Protein AF-A0A917VTA0-F1 (afdb_monomer_lite)

Foldseek 3Di:
DDDDDDPPPPPPPPPPPPDPAPCVVPNQQPPPDPDDDDDPLQDDPVNCVVCRVVDDDDCCVVVVDDHGDNHDPSVVVRVVSVVVPDPPPPPDPDD

Structure (mmCIF, N/CA/C/O backbone):
data_AF-A0A917VTA0-F1
#
_entry.id   AF-A0A917VTA0-F1
#
loop_
_atom_site.group_PDB
_atom_site.id
_atom_site.type_symbol
_atom_site.label_atom_id
_atom_site.label_alt_id
_atom_site.label_comp_id
_atom_site.label_asym_id
_atom_site.label_entity_id
_atom_site.label_seq_id
_atom_site.pdbx_PDB_ins_code
_atom_site.Cartn_x
_atom_site.Cartn_y
_atom_site.Cartn_z
_atom_site.occupancy
_atom_site.B_iso_or_equiv
_atom_site.auth_seq_id
_atom_site.auth_comp_id
_atom_site.auth_asym_id
_atom_site.auth_atom_id
_atom_site.pdbx_PDB_model_num
ATOM 1 N N . MET A 1 1 ? 53.039 -9.025 18.454 1.00 50.47 1 MET A N 1
ATOM 2 C CA . MET A 1 1 ? 52.362 -8.202 17.431 1.00 50.47 1 MET A CA 1
ATOM 3 C C . MET A 1 1 ? 50.885 -8.566 17.443 1.00 50.47 1 MET A C 1
ATOM 5 O O . MET A 1 1 ? 50.580 -9.687 17.055 1.00 50.47 1 MET A O 1
ATOM 9 N N . PRO A 1 2 ? 49.992 -7.725 17.990 1.00 52.88 2 PRO A N 1
ATOM 10 C CA . PRO A 1 2 ? 48.576 -8.045 18.097 1.00 52.88 2 PRO A CA 1
ATOM 11 C C . PRO A 1 2 ? 47.817 -7.481 16.890 1.00 52.88 2 PRO A C 1
ATOM 13 O O . PRO A 1 2 ? 47.996 -6.320 16.535 1.00 52.88 2 PRO A O 1
ATOM 16 N N . GLN A 1 3 ? 46.938 -8.270 16.283 1.00 45.56 3 GLN A N 1
ATOM 17 C CA . GLN A 1 3 ? 45.787 -7.723 15.567 1.00 45.56 3 GLN A CA 1
ATOM 18 C C . GLN A 1 3 ? 44.556 -8.528 15.958 1.00 45.56 3 GLN A C 1
ATOM 20 O O . GLN A 1 3 ? 44.160 -9.490 15.309 1.00 45.56 3 GLN A O 1
ATOM 25 N N . SER A 1 4 ? 43.975 -8.134 17.082 1.00 52.75 4 SER A N 1
ATOM 26 C CA . SER A 1 4 ? 42.590 -8.432 17.408 1.00 52.75 4 SER A CA 1
ATOM 27 C C . SER A 1 4 ? 41.731 -7.537 16.517 1.00 52.75 4 SER A C 1
ATOM 29 O O . SER A 1 4 ? 41.721 -6.319 16.691 1.00 52.75 4 SER A O 1
ATOM 31 N N . PHE A 1 5 ? 41.038 -8.119 15.541 1.00 54.69 5 PHE A N 1
ATOM 32 C CA . PHE A 1 5 ? 40.040 -7.383 14.775 1.00 54.69 5 PHE A CA 1
ATOM 33 C C . PHE A 1 5 ? 38.727 -7.411 15.560 1.00 54.69 5 PHE A C 1
ATOM 35 O O . PHE A 1 5 ? 38.133 -8.469 15.762 1.00 54.69 5 PHE A O 1
ATOM 42 N N . VAL A 1 6 ? 38.301 -6.250 16.051 1.00 55.34 6 VAL A N 1
ATOM 43 C CA . VAL A 1 6 ? 36.975 -6.074 16.643 1.00 55.34 6 VAL A CA 1
ATOM 44 C C . VAL A 1 6 ? 35.999 -5.933 15.481 1.00 55.34 6 VAL A C 1
ATOM 46 O O . VAL A 1 6 ? 36.066 -4.957 14.736 1.00 55.34 6 VAL A O 1
ATOM 49 N N . LEU A 1 7 ? 35.091 -6.897 15.309 1.00 51.81 7 LEU A N 1
ATOM 50 C CA . LEU A 1 7 ? 33.874 -6.658 14.539 1.00 51.81 7 LEU A CA 1
ATOM 51 C C . LEU A 1 7 ? 33.044 -5.665 15.349 1.00 51.81 7 LEU A C 1
ATOM 53 O O . LEU A 1 7 ? 32.283 -6.048 16.236 1.00 51.81 7 LEU A O 1
ATOM 57 N N . ALA A 1 8 ? 33.243 -4.375 15.081 1.00 46.88 8 ALA A N 1
ATOM 58 C CA . ALA A 1 8 ? 32.269 -3.376 15.461 1.00 46.88 8 ALA A CA 1
ATOM 59 C C . ALA A 1 8 ? 30.970 -3.792 14.773 1.00 46.88 8 ALA A C 1
ATOM 61 O O . ALA A 1 8 ? 30.879 -3.785 13.543 1.00 46.88 8 ALA A O 1
ATOM 62 N N . SER A 1 9 ? 29.997 -4.231 15.568 1.00 48.09 9 SER A N 1
ATOM 63 C CA . SER A 1 9 ? 28.625 -4.325 15.110 1.00 48.09 9 SER A CA 1
ATOM 64 C C . SER A 1 9 ? 28.261 -2.907 14.695 1.00 48.09 9 SER A C 1
ATOM 66 O O . SER A 1 9 ? 28.031 -2.057 15.550 1.00 48.09 9 SER A O 1
ATOM 68 N N . VAL A 1 10 ? 28.301 -2.616 13.392 1.00 47.53 10 VAL A N 1
ATOM 69 C CA . VAL A 1 10 ? 27.555 -1.484 12.859 1.00 47.53 10 VAL A CA 1
ATOM 70 C C . VAL A 1 10 ? 26.127 -1.810 13.246 1.00 47.53 10 VAL A C 1
ATOM 72 O O . VAL A 1 10 ? 25.497 -2.688 12.654 1.00 47.53 10 VAL A O 1
ATOM 75 N N . GLU A 1 11 ? 25.659 -1.178 14.321 1.00 43.12 11 GLU A N 1
ATOM 76 C CA . GLU A 1 11 ? 24.243 -0.963 14.533 1.00 43.12 11 GLU A CA 1
ATOM 77 C C . GLU A 1 11 ? 23.744 -0.454 13.193 1.00 43.12 11 GLU A C 1
ATOM 79 O O . GLU A 1 11 ? 24.093 0.642 12.749 1.00 43.12 11 GLU A O 1
ATOM 84 N N . SER A 1 12 ? 23.053 -1.339 12.475 1.00 40.53 12 SER A N 1
ATOM 85 C CA . SER A 1 12 ? 22.353 -0.983 11.262 1.00 40.53 12 SER A CA 1
ATOM 86 C C . SER A 1 12 ? 21.285 -0.015 11.714 1.00 40.53 12 SER A C 1
ATOM 88 O O . SER A 1 12 ? 20.156 -0.397 11.986 1.00 40.53 12 SER A O 1
ATOM 90 N N . ASN A 1 13 ? 21.655 1.257 11.797 1.00 48.28 13 ASN A N 1
ATOM 91 C CA . ASN A 1 13 ? 20.744 2.368 11.966 1.00 48.28 13 ASN A CA 1
ATOM 92 C C . ASN A 1 13 ? 20.014 2.624 10.640 1.00 48.28 13 ASN A C 1
ATOM 94 O O . ASN A 1 13 ? 19.741 3.759 10.266 1.00 48.28 13 ASN A O 1
ATOM 98 N N . ALA A 1 14 ? 19.701 1.556 9.902 1.00 45.97 14 ALA A N 1
ATOM 99 C CA . ALA A 1 14 ? 18.503 1.567 9.112 1.00 45.97 14 ALA A CA 1
ATOM 100 C C . ALA A 1 14 ? 17.400 1.584 10.164 1.00 45.97 14 ALA A C 1
ATOM 102 O O . ALA A 1 14 ? 16.973 0.527 10.630 1.00 45.97 14 ALA A O 1
ATOM 103 N N . GLN A 1 15 ? 16.991 2.789 10.590 1.00 44.59 15 GLN A N 1
ATOM 104 C CA . GLN A 1 15 ? 15.624 2.992 11.044 1.00 44.59 15 GLN A CA 1
ATOM 105 C C . GLN A 1 15 ? 14.790 2.086 10.149 1.00 44.59 15 GLN A C 1
ATOM 107 O O . GLN A 1 15 ? 14.820 2.269 8.927 1.00 44.59 15 GLN A O 1
ATOM 112 N N . SER A 1 16 ? 14.157 1.057 10.724 1.00 42.88 16 SER A N 1
ATOM 113 C CA . SER A 1 16 ? 13.181 0.268 9.984 1.00 42.88 16 SER A CA 1
ATOM 114 C C . SER A 1 16 ? 12.369 1.276 9.186 1.00 42.88 16 SER A C 1
ATOM 116 O O . SER A 1 16 ? 11.929 2.259 9.802 1.00 42.88 16 SER A O 1
ATOM 118 N N . PRO A 1 17 ? 12.256 1.142 7.850 1.00 56.56 17 PRO A N 1
ATOM 119 C CA . PRO A 1 17 ? 11.460 2.097 7.105 1.00 56.56 17 PRO A CA 1
ATOM 120 C C . PRO A 1 17 ? 10.122 2.159 7.833 1.00 56.56 17 PRO A C 1
ATOM 122 O O . PRO A 1 17 ? 9.568 1.110 8.175 1.00 56.56 17 PRO A O 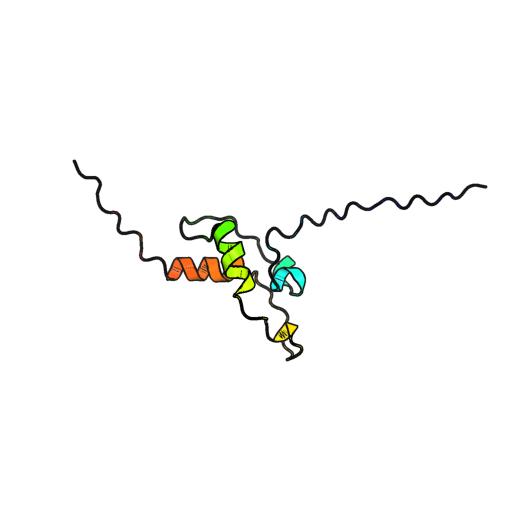1
ATOM 125 N N . ALA A 1 18 ? 9.659 3.370 8.163 1.00 67.50 18 ALA A N 1
ATOM 126 C CA . ALA A 1 18 ? 8.450 3.562 8.970 1.00 67.50 18 ALA A CA 1
ATOM 127 C C . ALA A 1 18 ? 7.250 2.782 8.393 1.00 67.50 18 ALA A C 1
ATOM 129 O O . ALA A 1 18 ? 6.283 2.488 9.089 1.00 67.50 18 ALA A O 1
ATOM 130 N N . CYS A 1 19 ? 7.354 2.392 7.119 1.00 77.94 19 CYS A N 1
ATOM 131 C CA . CYS A 1 19 ? 6.510 1.440 6.436 1.00 77.94 19 CYS A CA 1
ATOM 132 C C . CYS A 1 19 ? 7.323 0.278 5.826 1.00 77.94 19 CYS A C 1
ATOM 134 O O . CYS A 1 19 ? 8.206 0.481 4.996 1.00 77.94 19 CYS A O 1
ATOM 136 N N . ASP A 1 20 ? 6.942 -0.961 6.129 1.00 83.75 20 ASP A N 1
ATOM 137 C CA . ASP A 1 20 ? 7.527 -2.203 5.608 1.00 83.75 20 ASP A CA 1
ATOM 138 C C . ASP A 1 20 ? 6.744 -2.776 4.400 1.00 83.75 20 ASP A C 1
ATOM 140 O O . ASP A 1 20 ? 6.576 -3.991 4.243 1.00 83.75 20 ASP A O 1
ATOM 144 N N . CYS A 1 21 ? 6.223 -1.902 3.529 1.00 88.12 21 CYS A N 1
ATOM 145 C CA . CYS A 1 21 ? 5.538 -2.307 2.296 1.00 88.12 21 CYS A CA 1
ATOM 146 C C . CYS A 1 21 ? 6.501 -2.923 1.267 1.00 88.12 21 CYS A C 1
ATOM 148 O O . CYS A 1 21 ? 7.717 -2.728 1.319 1.00 88.12 21 CYS A O 1
ATOM 150 N N . LEU A 1 22 ? 5.958 -3.643 0.279 1.00 90.31 22 LEU A N 1
ATOM 151 C CA . LEU A 1 22 ? 6.770 -4.302 -0.754 1.00 90.31 22 LEU A CA 1
ATOM 152 C C . LEU A 1 22 ? 7.615 -3.306 -1.563 1.00 90.31 22 LEU A C 1
ATOM 154 O O . LEU A 1 22 ? 8.752 -3.623 -1.908 1.00 90.31 22 LEU A O 1
ATOM 158 N N . ALA A 1 23 ? 7.103 -2.095 -1.793 1.00 90.38 23 ALA A N 1
ATOM 159 C CA . ALA A 1 23 ? 7.832 -1.039 -2.489 1.00 90.38 23 ALA A CA 1
ATOM 160 C C . ALA A 1 23 ? 9.023 -0.484 -1.679 1.00 90.38 23 ALA A C 1
ATOM 162 O O . ALA A 1 23 ? 10.034 -0.125 -2.274 1.00 90.38 23 ALA A O 1
ATOM 163 N N . HIS A 1 24 ? 8.955 -0.459 -0.342 1.00 89.00 24 HIS A N 1
ATOM 164 C CA . HIS A 1 24 ? 10.105 -0.105 0.505 1.00 89.00 24 HIS A CA 1
ATOM 165 C C . HIS A 1 24 ? 11.092 -1.260 0.654 1.00 89.00 24 HIS A C 1
ATOM 167 O O . HIS A 1 24 ? 12.298 -1.046 0.641 1.00 89.00 24 HIS A O 1
ATOM 173 N N . ARG A 1 25 ? 10.589 -2.492 0.798 1.00 88.56 25 ARG A N 1
ATOM 174 C CA . ARG A 1 25 ? 11.444 -3.655 1.059 1.00 88.56 25 ARG A CA 1
ATOM 175 C C . ARG A 1 25 ? 12.207 -4.133 -0.176 1.00 88.56 25 ARG A C 1
ATOM 177 O O . ARG A 1 25 ? 13.329 -4.608 -0.041 1.00 88.56 25 ARG A O 1
ATOM 184 N N . PHE A 1 26 ? 11.590 -4.057 -1.353 1.00 88.56 26 PHE A N 1
ATOM 185 C CA . PHE A 1 26 ? 12.156 -4.597 -2.595 1.00 88.56 26 PHE A CA 1
ATOM 186 C C . PHE A 1 26 ? 12.108 -3.620 -3.774 1.00 88.56 26 PHE A C 1
ATOM 188 O O . PHE A 1 26 ? 12.658 -3.923 -4.831 1.00 88.56 26 PHE A O 1
ATOM 195 N N . GLY A 1 27 ? 11.395 -2.503 -3.628 1.00 89.00 27 GLY A N 1
ATOM 196 C CA . GLY A 1 27 ? 11.214 -1.507 -4.678 1.00 89.00 27 GLY A CA 1
ATOM 197 C C . GLY A 1 27 ? 12.165 -0.323 -4.532 1.00 89.00 27 GLY A C 1
ATOM 198 O O . GLY A 1 27 ? 13.177 -0.392 -3.843 1.00 89.00 27 GLY A O 1
ATOM 199 N N . ASN A 1 28 ? 11.812 0.784 -5.182 1.00 89.38 28 ASN A N 1
ATOM 200 C CA . ASN A 1 28 ? 12.566 2.037 -5.169 1.00 89.38 28 ASN A CA 1
ATOM 201 C C . ASN A 1 28 ? 11.849 3.127 -4.351 1.00 89.38 28 ASN A C 1
ATOM 203 O O . ASN A 1 28 ? 12.005 4.314 -4.631 1.00 89.38 28 ASN A O 1
ATOM 207 N N . ALA A 1 29 ? 11.007 2.745 -3.384 1.00 87.50 29 ALA A N 1
ATOM 208 C CA . ALA A 1 29 ? 10.250 3.711 -2.586 1.00 87.50 29 ALA A CA 1
ATOM 209 C C . ALA A 1 29 ? 11.086 4.398 -1.497 1.00 87.50 29 ALA A C 1
ATOM 211 O O . ALA A 1 29 ? 10.626 5.387 -0.940 1.00 87.50 29 ALA A O 1
ATOM 212 N N . ALA A 1 30 ? 12.298 3.909 -1.210 1.00 77.06 30 ALA A N 1
ATOM 213 C CA . ALA A 1 30 ? 13.174 4.468 -0.177 1.00 77.06 30 ALA A CA 1
ATOM 214 C C . ALA A 1 30 ? 13.570 5.936 -0.429 1.00 77.06 30 ALA A C 1
ATOM 216 O O . ALA A 1 30 ? 13.838 6.660 0.524 1.00 77.06 30 ALA A O 1
ATOM 217 N N . ASP A 1 31 ? 13.566 6.378 -1.692 1.00 72.75 31 ASP A N 1
ATOM 218 C CA . ASP A 1 31 ? 13.841 7.771 -2.074 1.00 72.75 31 ASP A CA 1
ATOM 219 C C . ASP A 1 31 ? 12.589 8.670 -2.009 1.00 72.75 31 ASP A C 1
ATOM 221 O O . ASP A 1 31 ? 12.666 9.883 -2.213 1.00 72.75 31 ASP A O 1
ATOM 225 N N . GLY A 1 32 ? 11.409 8.077 -1.801 1.00 67.44 32 GLY A N 1
ATOM 226 C CA . GLY A 1 32 ? 10.136 8.782 -1.775 1.00 67.44 32 GLY A CA 1
ATOM 227 C C . GLY A 1 32 ? 9.896 9.483 -0.435 1.00 67.44 32 GLY A C 1
ATOM 228 O O . GLY A 1 32 ? 10.340 8.998 0.604 1.00 67.44 32 GLY A O 1
ATOM 229 N N . PRO A 1 33 ? 9.165 10.611 -0.418 1.00 63.38 33 PRO A N 1
ATOM 230 C CA . PRO A 1 33 ? 8.824 11.266 0.835 1.00 63.38 33 PRO A CA 1
ATOM 231 C C . PRO A 1 33 ? 7.904 10.364 1.670 1.00 63.38 33 PRO A C 1
ATOM 233 O O . PRO A 1 33 ? 6.832 9.961 1.207 1.00 63.38 33 PRO A O 1
ATOM 236 N N . ASP A 1 34 ? 8.297 10.085 2.915 1.00 66.25 34 ASP A N 1
ATOM 237 C CA . ASP A 1 34 ? 7.353 9.624 3.930 1.00 66.25 34 ASP A CA 1
ATOM 238 C C . ASP A 1 34 ? 6.411 10.793 4.226 1.00 66.25 34 ASP A C 1
ATOM 240 O O . ASP A 1 34 ? 6.836 11.867 4.665 1.00 66.25 34 ASP A O 1
ATOM 244 N N . ARG A 1 35 ? 5.133 10.638 3.870 1.00 70.12 35 ARG A N 1
ATOM 245 C CA . ARG A 1 35 ? 4.158 11.695 4.121 1.00 70.12 35 ARG A CA 1
ATOM 246 C C . ARG A 1 35 ? 3.750 11.624 5.589 1.00 70.12 35 ARG A C 1
ATOM 248 O O . ARG A 1 35 ? 3.244 10.605 6.056 1.00 70.12 35 ARG A O 1
ATOM 255 N N . VAL A 1 36 ? 3.932 12.727 6.305 1.00 70.81 36 VAL A N 1
ATOM 256 C CA . VAL A 1 36 ? 3.351 12.887 7.640 1.00 70.81 36 VAL A CA 1
ATOM 257 C C . VAL A 1 36 ? 1.828 12.862 7.494 1.00 70.81 36 VAL A C 1
ATOM 259 O O . VAL A 1 36 ? 1.292 13.452 6.555 1.00 70.81 36 VAL A O 1
ATOM 262 N N . ARG A 1 37 ? 1.126 12.170 8.400 1.00 73.12 37 ARG A N 1
ATOM 263 C CA . ARG A 1 37 ? -0.345 12.198 8.435 1.00 73.12 37 ARG A CA 1
ATOM 264 C C . ARG A 1 37 ? -0.815 13.639 8.640 1.00 73.12 37 ARG A C 1
ATOM 266 O O . ARG A 1 37 ? -0.473 14.255 9.648 1.00 73.12 37 ARG A O 1
ATOM 273 N N . CYS A 1 38 ? -1.605 14.149 7.704 1.00 76.25 38 CYS A N 1
ATOM 274 C CA . CYS A 1 38 ? -2.082 15.532 7.675 1.00 76.25 38 CYS A CA 1
ATOM 275 C C . CYS A 1 38 ? -3.612 15.620 7.692 1.00 76.25 38 CYS A C 1
ATOM 277 O O . CYS A 1 38 ? -4.158 16.633 8.128 1.00 76.25 38 CYS A O 1
ATOM 279 N N . TYR A 1 39 ? -4.309 14.570 7.254 1.00 76.69 39 TYR A N 1
ATOM 280 C CA . TYR A 1 39 ? -5.764 14.532 7.180 1.00 76.69 39 TYR A CA 1
ATOM 281 C C . TYR A 1 39 ? -6.336 13.471 8.117 1.00 76.69 39 TYR A C 1
ATOM 283 O O . TYR A 1 39 ? -5.766 12.400 8.319 1.00 76.69 39 TYR A O 1
ATOM 291 N N . ASN A 1 40 ? -7.524 13.742 8.662 1.00 77.44 40 ASN A N 1
ATOM 292 C CA . ASN A 1 40 ? -8.250 12.771 9.489 1.00 77.44 40 ASN A CA 1
ATOM 293 C C . ASN A 1 40 ? -8.635 11.502 8.709 1.00 77.44 40 ASN A C 1
ATOM 295 O O . ASN A 1 40 ? -8.883 10.466 9.316 1.00 77.44 40 ASN A O 1
ATOM 299 N N . SER A 1 41 ? -8.675 11.586 7.378 1.00 78.06 41 SER A N 1
ATOM 300 C CA . SER A 1 41 ? -8.881 10.460 6.469 1.00 78.06 41 SER A CA 1
ATOM 301 C C . SER A 1 41 ? -7.637 9.590 6.284 1.00 78.06 41 SER A C 1
ATOM 303 O O . SER A 1 41 ? -7.740 8.545 5.655 1.00 78.06 41 SER A O 1
ATOM 305 N N . ASP A 1 42 ? -6.465 9.994 6.767 1.00 84.00 42 ASP A N 1
ATOM 306 C CA . ASP A 1 42 ? -5.248 9.208 6.577 1.00 84.00 42 ASP A CA 1
ATOM 307 C C . ASP A 1 42 ? -5.295 7.940 7.434 1.00 84.00 42 ASP A C 1
ATOM 309 O O . ASP A 1 42 ? -5.621 8.000 8.623 1.00 84.00 42 ASP A O 1
ATOM 313 N N . LEU A 1 43 ? -4.896 6.811 6.858 1.00 84.56 43 LEU A N 1
ATOM 314 C CA . LEU A 1 43 ? -4.833 5.500 7.485 1.00 84.56 43 LEU A CA 1
ATOM 315 C C . LEU A 1 43 ? -3.954 5.543 8.732 1.00 84.56 43 LEU A C 1
ATOM 317 O O . LEU A 1 43 ? -2.759 5.880 8.708 1.00 84.56 43 LEU A O 1
ATOM 321 N N . THR A 1 44 ? -4.554 5.147 9.847 1.00 84.75 44 THR A N 1
ATOM 322 C CA . THR A 1 44 ? -3.827 4.880 11.083 1.00 84.75 44 THR A CA 1
ATOM 323 C C . THR A 1 44 ? -2.886 3.690 10.901 1.00 84.75 44 THR A C 1
ATOM 325 O O . THR A 1 44 ? -3.027 2.884 9.981 1.00 84.75 44 THR A O 1
ATOM 328 N N . GLU A 1 45 ? -1.905 3.555 11.795 1.00 84.12 45 GLU A N 1
ATOM 329 C CA . GLU A 1 45 ? -1.002 2.398 11.770 1.00 84.12 45 GLU A CA 1
ATOM 330 C C . GLU A 1 45 ? -1.762 1.073 11.930 1.00 84.12 45 GLU A C 1
ATOM 332 O O . GLU A 1 45 ? -1.477 0.105 11.232 1.00 84.12 45 GLU A O 1
ATOM 337 N N . ALA A 1 46 ? -2.775 1.042 12.801 1.00 87.31 46 ALA A N 1
ATOM 338 C CA . ALA A 1 46 ? -3.589 -0.148 13.032 1.00 87.31 46 ALA A CA 1
ATOM 339 C C . ALA A 1 46 ? -4.348 -0.582 11.767 1.00 87.31 46 ALA A C 1
ATOM 341 O O . ALA A 1 46 ? -4.334 -1.758 11.410 1.00 87.31 46 ALA A O 1
ATOM 342 N N . GLU A 1 47 ? -4.962 0.366 11.056 1.00 88.75 47 GLU A N 1
ATOM 343 C CA . GLU A 1 47 ? -5.641 0.094 9.784 1.00 88.75 47 GLU A CA 1
ATOM 344 C C . GLU A 1 47 ? -4.648 -0.332 8.700 1.00 88.75 47 GLU A C 1
ATOM 346 O O . GLU A 1 47 ? -4.906 -1.276 7.950 1.00 88.75 47 GLU A O 1
ATOM 351 N N . TRP A 1 48 ? -3.482 0.319 8.649 1.00 87.25 48 TRP A N 1
ATOM 352 C CA . TRP A 1 48 ? -2.420 -0.024 7.712 1.00 87.25 48 TRP A CA 1
ATOM 353 C C . TRP A 1 48 ? -1.949 -1.473 7.883 1.00 87.25 48 TRP A C 1
ATOM 355 O O . TRP A 1 48 ? -1.842 -2.192 6.890 1.00 87.25 48 TRP A O 1
ATOM 365 N N . GLN A 1 49 ? -1.749 -1.947 9.116 1.00 88.75 49 GLN A N 1
ATOM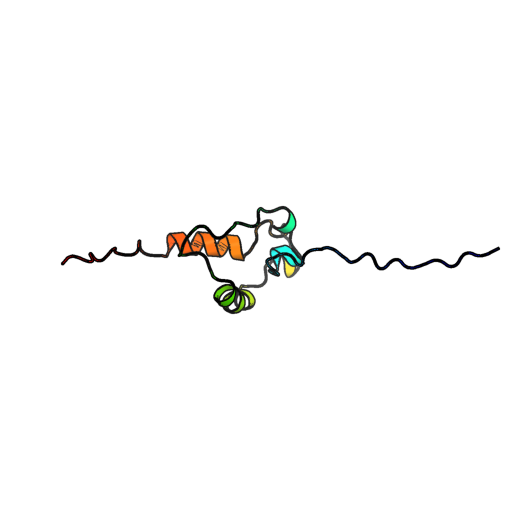 366 C CA . GLN A 1 49 ? -1.347 -3.337 9.367 1.00 88.75 49 GLN A CA 1
ATOM 367 C C . GLN A 1 49 ? -2.396 -4.363 8.908 1.00 88.75 49 GLN A C 1
ATOM 369 O O . GLN A 1 49 ? -2.027 -5.464 8.501 1.00 88.75 49 GLN A O 1
ATOM 374 N N . VAL A 1 50 ? -3.684 -4.005 8.913 1.00 91.25 50 VAL A N 1
ATOM 375 C CA . VAL A 1 50 ? -4.766 -4.870 8.410 1.00 91.25 50 VAL A CA 1
ATOM 376 C C . VAL A 1 50 ? -4.823 -4.872 6.879 1.00 91.25 50 VAL A C 1
ATOM 378 O O . VAL A 1 50 ? -5.012 -5.923 6.270 1.00 91.25 50 VAL A O 1
ATOM 381 N N . ILE A 1 51 ? -4.643 -3.712 6.241 1.00 90.19 51 ILE A N 1
ATOM 382 C CA . ILE A 1 51 ? -4.765 -3.554 4.782 1.00 90.19 51 ILE A CA 1
ATOM 383 C C . ILE A 1 51 ? -3.525 -4.061 4.045 1.00 90.19 51 ILE A C 1
ATOM 385 O O . ILE A 1 51 ? -3.645 -4.685 2.992 1.00 90.19 51 ILE A O 1
ATOM 389 N N . ARG A 1 52 ? -2.328 -3.816 4.587 1.00 90.62 52 ARG A N 1
ATOM 390 C CA . ARG A 1 52 ? -1.047 -4.153 3.956 1.00 90.62 52 ARG A CA 1
ATOM 391 C C . ARG A 1 52 ? -0.954 -5.593 3.425 1.00 90.62 52 ARG A C 1
ATOM 393 O O . ARG A 1 52 ? -0.544 -5.735 2.275 1.00 90.62 52 ARG A O 1
ATOM 400 N N . PRO A 1 53 ? -1.320 -6.655 4.173 1.00 90.50 53 PRO A N 1
ATOM 401 C CA . PRO A 1 53 ? -1.250 -8.024 3.656 1.00 90.50 53 PRO A CA 1
ATOM 402 C C . PRO A 1 53 ? -2.285 -8.332 2.562 1.00 90.50 53 PRO A C 1
ATOM 404 O O . PRO A 1 53 ? -2.140 -9.333 1.865 1.00 90.50 53 PRO A O 1
ATOM 407 N N . LEU A 1 54 ? -3.320 -7.501 2.403 1.00 91.50 54 LEU A N 1
ATOM 408 C CA . LEU A 1 54 ? -4.353 -7.661 1.374 1.00 91.50 54 LEU A CA 1
ATOM 409 C C . LEU A 1 54 ? -3.944 -7.051 0.029 1.00 91.50 54 LEU A C 1
ATOM 411 O O . LEU A 1 54 ? -4.602 -7.295 -0.984 1.00 91.50 54 LEU A O 1
ATOM 415 N N . LEU A 1 55 ? -2.884 -6.240 0.007 1.00 89.88 55 LEU A N 1
ATOM 416 C CA . LEU A 1 55 ? -2.408 -5.614 -1.218 1.00 89.88 55 LEU A CA 1
ATOM 417 C C . LEU A 1 55 ? -1.837 -6.662 -2.180 1.00 89.88 55 LEU A C 1
ATOM 419 O O . LEU A 1 55 ? -1.116 -7.571 -1.757 1.00 89.88 55 LEU A O 1
ATOM 423 N N . PRO A 1 56 ? -2.128 -6.545 -3.489 1.00 88.56 56 PRO A N 1
ATOM 424 C CA . PRO A 1 56 ? -1.614 -7.486 -4.467 1.00 88.56 56 PRO A CA 1
ATOM 425 C C . PRO A 1 56 ? -0.089 -7.407 -4.538 1.00 88.56 56 PRO A C 1
ATOM 427 O O . PRO A 1 56 ? 0.508 -6.332 -4.461 1.00 88.56 56 PRO A O 1
ATOM 430 N N . VAL A 1 57 ? 0.545 -8.561 -4.749 1.00 90.12 57 VAL A N 1
ATOM 431 C CA . VAL A 1 57 ? 1.984 -8.610 -5.011 1.00 90.12 57 VAL A CA 1
ATOM 432 C C . VAL A 1 57 ? 2.262 -7.912 -6.351 1.00 90.12 57 VAL A C 1
ATOM 434 O O . VAL A 1 57 ? 1.670 -8.302 -7.362 1.00 90.12 57 VAL A O 1
ATOM 437 N N . PRO A 1 58 ? 3.160 -6.915 -6.397 1.00 88.44 58 PRO A N 1
ATOM 438 C CA . PRO A 1 58 ? 3.452 -6.187 -7.622 1.00 88.44 58 PRO A CA 1
ATOM 439 C C . PRO A 1 58 ? 4.049 -7.082 -8.711 1.00 88.44 58 PRO A C 1
ATOM 441 O O . PRO A 1 58 ? 4.883 -7.947 -8.438 1.00 88.44 58 PRO A O 1
ATOM 444 N N . ALA A 1 59 ? 3.685 -6.831 -9.970 1.00 90.44 59 ALA A N 1
ATOM 445 C CA . ALA A 1 59 ? 4.129 -7.642 -11.107 1.00 90.44 59 ALA A CA 1
ATOM 446 C C . ALA A 1 59 ? 5.662 -7.650 -11.295 1.00 90.44 59 ALA A C 1
ATOM 448 O O . ALA A 1 59 ? 6.228 -8.684 -11.657 1.00 90.44 59 ALA A O 1
ATOM 449 N N . TRP A 1 60 ? 6.339 -6.534 -10.992 1.00 90.56 60 TRP A N 1
ATOM 450 C CA . TRP A 1 60 ? 7.803 -6.428 -11.061 1.00 90.56 60 TRP A CA 1
ATOM 451 C C . TRP A 1 60 ? 8.502 -7.353 -10.052 1.00 90.56 60 TRP A C 1
ATOM 453 O O . TRP A 1 60 ? 9.557 -7.903 -10.355 1.00 90.56 60 TRP A O 1
ATOM 463 N N . LEU A 1 61 ? 7.884 -7.604 -8.891 1.00 90.81 61 LEU A N 1
ATOM 464 C CA . LEU A 1 61 ? 8.402 -8.527 -7.877 1.00 90.81 61 LEU A CA 1
ATOM 465 C C . LEU A 1 61 ? 8.164 -9.999 -8.260 1.00 90.81 61 LEU A C 1
ATOM 467 O O . LEU A 1 61 ? 8.864 -10.890 -7.792 1.00 90.81 61 LEU A O 1
ATOM 471 N N . GLN A 1 62 ? 7.200 -10.262 -9.146 1.00 90.50 62 GLN A N 1
ATOM 472 C CA . GLN A 1 62 ? 6.873 -11.601 -9.650 1.00 90.50 62 GLN A CA 1
ATOM 473 C C . GLN A 1 62 ? 7.729 -12.032 -10.855 1.00 90.50 62 GLN A C 1
ATOM 475 O O . GLN A 1 62 ? 7.429 -13.047 -11.480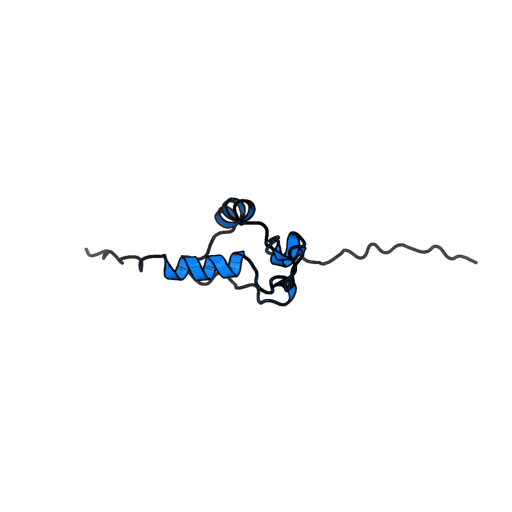 1.00 90.50 62 GLN A O 1
ATOM 480 N N . GLY A 1 63 ? 8.752 -11.259 -11.235 1.00 88.12 63 GLY A N 1
ATOM 481 C CA . GLY A 1 63 ? 9.592 -11.568 -12.396 1.00 88.12 63 GLY A CA 1
ATOM 482 C C . GLY A 1 63 ? 8.894 -11.366 -13.745 1.00 88.12 63 GLY A C 1
ATOM 483 O O . GLY A 1 63 ? 9.395 -11.821 -14.769 1.00 88.12 63 GLY A O 1
ATOM 484 N N . ARG A 1 64 ? 7.755 -10.657 -13.778 1.00 88.25 64 ARG A N 1
ATOM 485 C CA . ARG A 1 64 ? 7.021 -10.337 -15.020 1.00 88.25 64 ARG A CA 1
ATOM 486 C C . ARG A 1 64 ? 7.610 -9.137 -15.778 1.00 88.25 64 ARG A C 1
ATOM 488 O O . ARG A 1 64 ? 7.001 -8.655 -16.729 1.00 88.25 64 ARG A O 1
ATOM 495 N N . GLY A 1 65 ? 8.786 -8.663 -15.364 1.00 87.19 65 GLY A N 1
ATOM 496 C CA . GLY A 1 65 ? 9.422 -7.453 -15.880 1.00 87.19 65 GLY A CA 1
ATOM 497 C C . GLY A 1 65 ? 8.775 -6.165 -15.359 1.00 87.19 65 GLY A C 1
ATOM 498 O O . GLY A 1 65 ? 7.816 -6.189 -14.588 1.00 87.19 65 GLY A O 1
ATOM 499 N N . GLY A 1 66 ? 9.321 -5.024 -15.782 1.00 89.31 66 GLY A N 1
ATOM 500 C CA . GLY A 1 66 ? 8.884 -3.693 -15.354 1.00 89.31 66 GLY A CA 1
ATOM 501 C C . GLY A 1 66 ? 9.817 -3.041 -14.333 1.00 89.31 66 GLY A C 1
ATOM 502 O O . GLY A 1 66 ? 10.681 -3.684 -13.739 1.00 89.31 66 GLY A O 1
ATOM 503 N N . ARG A 1 67 ? 9.657 -1.725 -14.161 1.00 90.38 67 ARG A N 1
ATOM 504 C CA . ARG A 1 67 ? 10.432 -0.939 -13.195 1.00 90.38 67 ARG A CA 1
ATOM 505 C C . ARG A 1 67 ? 9.889 -1.182 -11.777 1.00 90.38 67 ARG A C 1
ATOM 507 O O . ARG A 1 67 ? 8.667 -1.152 -11.618 1.00 90.38 67 ARG A O 1
ATOM 514 N N . PRO A 1 68 ? 10.754 -1.377 -10.763 1.00 90.12 68 PRO A N 1
ATOM 515 C CA . PRO A 1 68 ? 10.315 -1.441 -9.374 1.00 90.12 68 PRO A CA 1
ATOM 516 C C . PRO A 1 68 ? 9.520 -0.195 -8.969 1.00 90.12 68 PRO A C 1
ATOM 518 O O . PRO A 1 68 ? 9.828 0.917 -9.408 1.00 90.12 68 PRO A O 1
ATOM 521 N N . GLU A 1 69 ? 8.487 -0.377 -8.146 1.00 90.12 69 GLU A N 1
ATOM 522 C CA . GLU A 1 69 ? 7.635 0.725 -7.683 1.00 90.12 69 GLU A CA 1
ATOM 523 C C . GLU A 1 69 ? 8.446 1.784 -6.930 1.00 90.12 69 GLU A C 1
ATOM 525 O O . GLU A 1 69 ? 9.212 1.460 -6.024 1.00 90.12 69 GLU A O 1
ATOM 530 N N . GLY A 1 70 ? 8.254 3.054 -7.301 1.00 88.94 70 GLY A N 1
ATOM 531 C CA . GLY A 1 70 ? 8.930 4.201 -6.682 1.00 88.94 70 GLY A CA 1
ATOM 532 C C . GLY A 1 70 ? 8.139 4.893 -5.570 1.00 88.94 70 GLY A C 1
ATOM 533 O O . GLY A 1 70 ? 8.653 5.820 -4.962 1.00 88.94 70 GLY A O 1
ATOM 534 N N . TYR A 1 71 ? 6.897 4.475 -5.308 1.00 87.25 71 TYR A N 1
ATOM 535 C CA . TYR A 1 71 ? 6.042 5.073 -4.281 1.00 87.25 71 TYR A CA 1
ATOM 536 C C . TYR A 1 71 ? 5.635 4.041 -3.235 1.00 87.25 71 TYR A C 1
ATOM 538 O O . TYR A 1 71 ? 5.373 2.880 -3.547 1.00 87.25 71 TYR A O 1
ATOM 546 N N . CYS A 1 72 ? 5.548 4.487 -1.983 1.00 87.94 72 CYS A N 1
ATOM 547 C CA . CYS A 1 72 ? 5.039 3.684 -0.882 1.00 87.94 72 CYS A CA 1
ATOM 548 C C . CYS A 1 72 ? 3.547 3.368 -1.078 1.00 87.94 72 CYS A C 1
ATOM 550 O O . CYS A 1 72 ? 2.738 4.258 -1.340 1.00 87.94 72 CYS A O 1
ATOM 552 N N . HIS A 1 73 ? 3.162 2.105 -0.873 1.00 88.94 73 HIS A N 1
ATOM 553 C CA . HIS A 1 73 ? 1.761 1.676 -0.966 1.00 88.94 73 HIS A CA 1
ATOM 554 C C . HIS A 1 73 ? 0.845 2.374 0.036 1.00 88.94 73 HIS A C 1
ATOM 556 O O . HIS A 1 73 ? -0.307 2.642 -0.298 1.00 88.94 73 HIS A O 1
ATOM 562 N N . ARG A 1 74 ? 1.360 2.690 1.234 1.00 87.69 74 ARG A N 1
ATOM 563 C CA . ARG A 1 74 ? 0.619 3.478 2.219 1.00 87.69 74 ARG A CA 1
ATOM 564 C C . ARG A 1 74 ? 0.274 4.817 1.600 1.00 87.69 74 ARG A C 1
ATOM 566 O O . ARG A 1 74 ? -0.886 5.009 1.296 1.00 87.69 74 ARG A O 1
ATOM 573 N N . VAL A 1 75 ? 1.272 5.641 1.267 1.00 85.56 75 VAL A N 1
ATOM 574 C CA . VAL A 1 75 ? 1.106 6.955 0.610 1.00 85.56 75 VAL A CA 1
ATOM 575 C C . VAL A 1 75 ? 0.080 6.911 -0.529 1.00 85.56 75 VAL A C 1
ATOM 577 O O . VAL A 1 75 ? -0.805 7.757 -0.574 1.00 85.56 75 VAL A O 1
ATOM 580 N N . MET A 1 76 ? 0.137 5.905 -1.408 1.00 86.88 76 MET A N 1
ATOM 581 C CA . MET A 1 76 ? -0.839 5.750 -2.495 1.00 86.88 76 MET A CA 1
ATOM 582 C C . MET A 1 76 ? -2.285 5.569 -2.004 1.00 86.88 76 MET A C 1
ATOM 584 O O . MET A 1 76 ? -3.179 6.267 -2.476 1.00 86.88 76 MET A O 1
ATOM 588 N N . LEU A 1 77 ? -2.536 4.650 -1.067 1.00 87.56 77 LEU A N 1
ATOM 589 C CA . LEU A 1 77 ? -3.883 4.406 -0.528 1.00 87.56 77 LEU A CA 1
ATOM 590 C C . LEU A 1 77 ? -4.437 5.600 0.233 1.00 87.56 77 LEU A C 1
ATOM 592 O O . LEU A 1 77 ? -5.625 5.890 0.191 1.00 87.56 77 LEU A O 1
ATOM 596 N N . ASP A 1 78 ? -3.542 6.274 0.913 1.00 84.88 78 ASP A N 1
ATOM 597 C CA . ASP A 1 78 ? -3.777 7.397 1.789 1.00 84.88 78 ASP A CA 1
ATOM 598 C C . ASP A 1 78 ? -4.200 8.628 0.940 1.00 84.88 78 ASP A C 1
ATOM 600 O O . ASP A 1 78 ? -5.130 9.349 1.299 1.00 84.88 78 ASP A O 1
ATOM 604 N N . GLN A 1 79 ? -3.651 8.775 -0.281 1.00 81.38 79 GLN A N 1
ATOM 605 C CA . GLN A 1 79 ? -4.203 9.666 -1.318 1.00 81.38 79 GLN A CA 1
ATOM 606 C C . GLN A 1 79 ? -5.562 9.187 -1.864 1.00 81.38 79 GLN A C 1
ATOM 608 O O . GLN A 1 79 ? -6.442 9.998 -2.136 1.00 81.38 79 GLN A O 1
ATOM 613 N N . CYS A 1 80 ? -5.768 7.881 -2.063 1.00 80.56 80 CYS A N 1
ATOM 614 C CA . CYS A 1 80 ? -7.050 7.368 -2.564 1.00 80.56 80 CYS A CA 1
ATOM 615 C C . CYS A 1 80 ? -8.198 7.501 -1.546 1.00 80.56 80 CYS A C 1
ATOM 617 O O . CYS A 1 80 ? -9.355 7.649 -1.948 1.00 80.56 80 CYS A O 1
ATOM 619 N N . HIS A 1 81 ? -7.905 7.41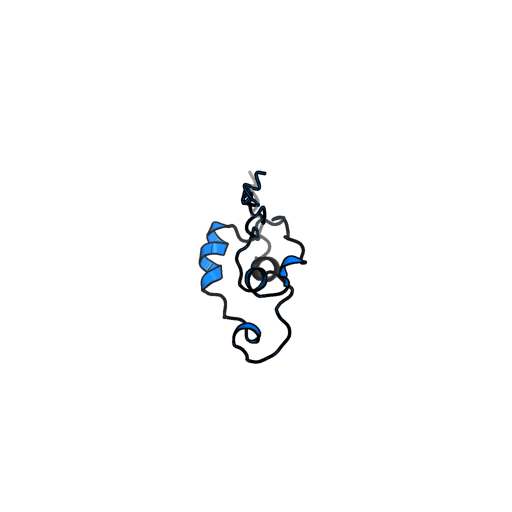5 -0.247 1.00 72.31 81 HIS A N 1
ATOM 620 C CA . HIS A 1 81 ? -8.896 7.506 0.822 1.00 72.31 81 HIS A CA 1
ATOM 621 C C . HIS A 1 81 ? -9.400 8.942 1.025 1.00 72.31 81 HIS A C 1
ATOM 623 O O . HIS A 1 81 ? -10.577 9.130 1.335 1.00 72.31 81 HIS A O 1
ATOM 629 N N . GLU A 1 82 ? -8.562 9.948 0.748 1.00 59.59 82 GLU A N 1
ATOM 630 C CA . GLU A 1 82 ? -8.985 11.350 0.626 1.00 59.59 82 GLU A CA 1
ATOM 631 C C . GLU A 1 82 ? -10.128 11.491 -0.394 1.00 59.59 82 GLU A C 1
ATOM 633 O O . GLU A 1 82 ? -11.196 11.998 -0.065 1.00 59.59 82 GLU A O 1
ATOM 638 N N . VAL A 1 83 ? -9.955 10.939 -1.602 1.00 60.03 83 VAL A N 1
ATOM 639 C CA . VAL A 1 83 ? -10.940 11.044 -2.697 1.00 60.03 83 VAL A CA 1
ATOM 640 C C . VAL A 1 83 ? -12.259 10.327 -2.375 1.00 60.03 83 VAL A C 1
ATOM 642 O O . VAL A 1 83 ? -13.311 10.693 -2.900 1.00 60.03 83 VAL A O 1
ATOM 645 N N . LYS A 1 84 ? -12.224 9.287 -1.531 1.00 56.16 84 LYS A N 1
ATOM 646 C CA . LYS A 1 84 ? -13.404 8.476 -1.182 1.00 56.16 84 LYS A CA 1
ATOM 647 C C . LYS A 1 84 ? -14.087 8.875 0.119 1.00 56.16 84 LYS A C 1
ATOM 649 O O . LYS A 1 84 ? -15.213 8.432 0.338 1.00 56.16 84 LYS A O 1
ATOM 654 N N . SER A 1 85 ? -13.451 9.676 0.968 1.00 52.50 85 SER A N 1
ATOM 655 C CA . SER A 1 85 ? -14.100 10.188 2.170 1.00 52.50 85 SER A CA 1
ATOM 656 C C . SER A 1 85 ? -15.135 11.229 1.732 1.00 52.50 85 SER A C 1
ATOM 658 O O . SER A 1 85 ? -14.736 12.286 1.238 1.00 52.50 85 SER A O 1
ATOM 660 N N . PRO A 1 86 ? -16.458 10.989 1.861 1.00 49.91 86 PRO A N 1
ATOM 661 C CA . PRO A 1 86 ? -17.404 12.077 1.675 1.00 49.91 86 PRO A CA 1
ATOM 662 C C . PRO A 1 86 ? -17.021 13.152 2.688 1.00 49.91 86 PRO A C 1
ATOM 664 O O . PRO A 1 86 ? -16.826 12.825 3.862 1.00 49.91 86 PRO A O 1
ATOM 667 N N . ALA A 1 87 ? -16.868 14.399 2.225 1.00 54.97 87 ALA A N 1
ATOM 668 C CA . ALA A 1 87 ? -16.672 15.556 3.089 1.00 54.97 87 ALA A CA 1
ATOM 669 C C . ALA A 1 87 ? -17.580 15.373 4.301 1.00 54.97 87 ALA A C 1
ATOM 671 O O . ALA A 1 87 ? -18.799 15.270 4.128 1.00 54.97 87 ALA A O 1
ATOM 672 N N . ALA A 1 88 ? -16.980 15.193 5.483 1.00 56.28 88 ALA A N 1
ATOM 673 C CA . ALA A 1 88 ? -17.729 14.940 6.697 1.00 56.28 88 ALA A CA 1
ATOM 674 C C . ALA A 1 88 ? -18.808 16.015 6.762 1.00 56.28 88 ALA A C 1
ATOM 676 O O . ALA A 1 88 ? -18.498 17.206 6.843 1.00 56.28 88 ALA A O 1
ATOM 677 N N . VAL A 1 89 ? -20.068 15.599 6.605 1.00 51.50 89 VAL A N 1
ATOM 678 C CA . VAL A 1 89 ? -21.201 16.500 6.718 1.00 51.50 89 VAL A CA 1
ATOM 679 C C . VAL A 1 89 ? -21.131 17.014 8.145 1.00 51.50 89 VAL A C 1
ATOM 681 O O . VAL A 1 89 ? -21.399 16.283 9.097 1.00 51.50 89 VAL A O 1
ATOM 684 N N . SER A 1 90 ? -20.636 18.241 8.288 1.00 51.75 90 SER A N 1
ATOM 685 C CA . SER A 1 90 ? -20.589 18.956 9.550 1.00 51.75 90 SER A CA 1
ATOM 686 C C . SER A 1 90 ? -22.041 19.183 9.945 1.00 51.75 90 SER A C 1
ATOM 688 O O . SER A 1 90 ? -22.680 20.151 9.534 1.00 51.75 90 SER A O 1
ATOM 690 N N . ARG A 1 91 ? -22.627 18.200 10.634 1.00 51.75 91 ARG A N 1
ATOM 691 C CA . ARG A 1 91 ? -23.930 18.361 11.262 1.00 51.75 91 ARG A CA 1
ATOM 692 C C . ARG A 1 91 ? -23.688 19.282 12.441 1.00 51.75 91 ARG A C 1
ATOM 694 O O . ARG A 1 91 ? -23.095 18.884 13.436 1.00 51.75 91 ARG A O 1
ATOM 701 N N . HIS A 1 92 ? -24.097 20.526 12.233 1.00 47.72 92 HIS A N 1
ATOM 702 C CA . HIS A 1 92 ? -24.381 21.546 13.226 1.00 47.72 92 HIS A CA 1
ATOM 703 C C . HIS A 1 92 ? -24.590 20.980 14.638 1.00 47.72 92 HIS A C 1
ATOM 705 O O . HIS A 1 92 ? -25.585 20.303 14.888 1.00 47.72 92 HIS A O 1
ATOM 711 N N . GLN A 1 93 ? -23.707 21.342 15.569 1.00 43.97 93 GLN A N 1
ATOM 712 C CA . GLN A 1 93 ? -24.113 21.499 16.961 1.00 43.97 93 GLN A CA 1
ATOM 713 C C . GLN A 1 93 ? -24.672 22.923 17.068 1.00 43.97 93 GLN A C 1
ATOM 715 O O . GLN A 1 93 ? -23.929 23.891 17.224 1.00 43.97 93 GLN A O 1
ATOM 720 N N . GLY A 1 94 ? -25.972 23.045 16.818 1.00 49.72 94 GLY A N 1
ATOM 721 C CA . GLY A 1 94 ? -26.762 24.209 17.181 1.00 49.72 94 GLY A CA 1
ATOM 722 C C . GLY A 1 94 ? -27.573 23.872 18.426 1.00 49.72 94 GLY A C 1
ATOM 723 O O . GLY A 1 94 ? -28.155 22.789 18.472 1.00 49.72 94 GLY A O 1
ATOM 724 N N . GLU A 1 95 ? -27.588 24.843 19.341 1.00 38.00 95 GLU A N 1
ATOM 725 C CA . GLU A 1 95 ? -28.363 24.963 20.593 1.00 38.00 95 GLU A CA 1
ATOM 726 C C . GLU A 1 95 ? -27.777 24.308 21.853 1.00 38.00 95 GLU A C 1
ATOM 728 O O . GLU A 1 95 ? -27.610 23.069 21.911 1.00 38.00 95 GLU A O 1
#

pLDDT: mean 73.24, std 17.48, range [38.0, 91.5]

Sequence (95 aa):
MPQSFVLASVESNAQSPACDCLAHRFGNAADGPDRVRCYNSDLTEAEWQVIRPLLPVPAWLQGRGGRPEGYCHRVMLDQCHEVKSPAAVSRHQGE

Radius of gyration: 20.29 Å; chains: 1; bounding box: 81×37×36 Å

Secondary structure (DSSP, 8-state):
-----------------S---HHHHTSSGGGS--PPP-STTSPPHHHHHHHGGGSPPPTTTTTS--PPP-S-HHHHHHHHHHHHS----------

Organism: NCBI:txid66370

=== Feature glossary ===
Feature key, reading from the visual/contextual features back to the raw sequence:

Rendered structure images. Six rendered views show the 3D structure from the faces of a cube — i.e. along ±x, ±y, ±z. Rendering representation is drawn randomly per protein from cartoon (secondary-structure ribbons), sticks (backbone bonds), or molecular surface; coloring is either N→C rainbow (blue at the N-terminus through red at the C-terminus) or one color per chain.

Contact-map, Ramachandran, and PAE plots. The contact map is a binary N×N matrix image: pixel (i, j) is dark where Cα_i and Cα_j are within 8 Å and |i−j|>4. Because the |i−j|>4 filter removes local helical contacts, off-diagonal stripes parallel to the main diagonal indicate parallel β-sheets; stripes perpendicular to it indicate antiparallel β-sheets. The Ramachandran plot scatters every residue's (φ, ψ) pair against the sterically allowed regions. The PAE heatmap renders the predicted-aligned-error matrix.

InterPro / GO / CATH / organism. Database cross-references. InterPro integrates a dozen domain/family signature databases into unified entries with residue-range hits. GO terms attach function/process/location labels with evidence codes. CATH codes position the fold in a four-level structural taxonomy. Organism is the NCBI-taxonomy species name.

Nearest PDB structures. The Foldseek neighbor list gives the closest experimentally determined structures in the PDB, ranked by structural alignment. TM-score near 1 means near-identical fold; near 0.3 means only rough topology match. This is how one finds what a novel AlphaFold prediction most resembles in the solved-structure universe.

Predicted aligned error. PAE(i, j) answers: if I align the predicted and true structures on residue i, how far off (in Å) do I expect residue j to be? A block-diagonal PAE matrix with low values on the blocks and high values off-diagonal is the signature of a multi-domain protein with confidently predicted domains but uncertain inter-domain orientation.

Solvent-accessible surface area. Accessible surface area quantifies burial. A residue with SASA near zero is packed into the hydrophobic core; one with SASA >100 Å² sits on the surface. Computed here via the Shrake–Rupley numerical algorithm with a 1.4 Å probe.

B-factor. B-factor (Debye–Waller factor) reflects atomic displacement in the crystal lattice. It is an experimental observable (units Å²), not a prediction; low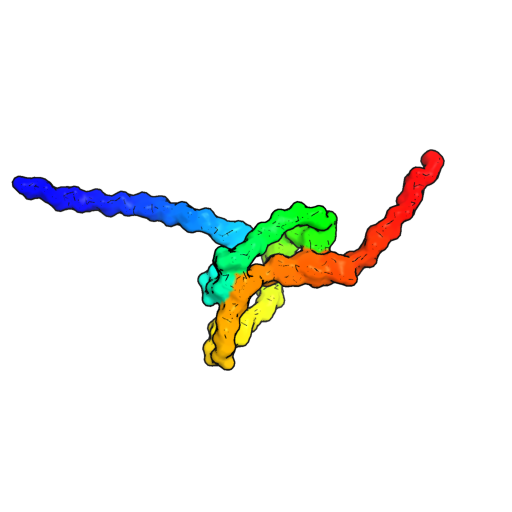 values mean the atom is pinned down, high values mean it moves or is heterogeneous across the crystal.

pLDDT. For AlphaFold models, the B-factor field carries pLDDT — the model's own estimate of local accuracy on a 0–100 scale. Regions with pLDDT<50 should be treated as essentially unmodeled; they often correspond to intrinsically disordered segments.

Backbone torsions (φ/ψ). φ (phi) and ψ (psi) are the two rotatable backbone dihedrals per residue: φ is the C(i-1)–N–Cα–C torsion, ψ is the N–Cα–C–N(i+1) torsion, both in degrees on (−180°, 180°]. α-helical residues cluster near (−60°, −45°); β-strand residues near (−120°, +130°). A Ramachandran plot is simply a scatter of (φ, ψ) for every residue.

Radius of gyration, Cα contacts, bounding box. Radius of gyration (Rg) is the root-mean-square distance of Cα atoms from their centroid — a single number for overall size and compactness. A globular domain of N residues has Rg ≈ 2.2·N^0.38 Å; an extended or disordered chain has a much larger Rg. The Cα contact count is the number of residue pairs whose Cα atoms are within 8 Å and are more than four positions apart in sequence — a standard proxy for tertiary packing density. The bounding box is the smallest axis-aligned box encl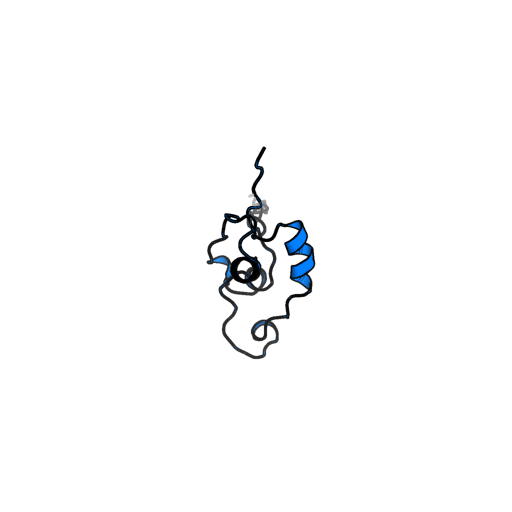osing all Cα atoms.

Secondary structure (3-state, P-SEA). Three-state secondary structure (P-SEA) collapses the eight DSSP classes into helix (a), strand (b), and coil (c). P-SEA assigns these from Cα geometry alone — distances and angles — without requiring backbone oxygens, so it works on any Cα trace.

Secondary structure (8-state, DSSP). DSSP 8-state secondary structure assigns each residue one of H (α-helix), G (3₁₀-helix), I (π-helix), E (extended β-strand), B (isolated β-bridge), T (hydrogen-bonded turn), S (bend), or '-' (coil). The assignment is computed from backbone hydrogen-bond geometry via the Kabsch–Sander algorithm.

Foldseek 3Di. A 3Di character summarizes, for each residue, the relative orientation of the Cα frame of its nearest spatial neighbor. Because it encodes fold topology rather than chemistry, 3Di alignments detect remote structural similarity that sequence alignment misses.

mmCIF coordinates. The mmCIF block holds the 3D Cartesian coordinates of each backbone atom (N, Cα, C, O) in ångströms. mmCIF is the PDB's canonical archive format — a tagged-loop text representation of the atomic model.

Sequence. Sequence gives the chain of amino acids in standard one-letter code (A=alanine, C=cysteine, …, Y=tyrosine), read N→C. It is the only feature that is directly encoded by the gene; all structural features are derived from the folded form of this sequence.